Protein AF-A0A962RR66-F1 (afdb_monomer)

Mean predicted aligned error: 7.21 Å

Radius of gyration: 15.94 Å; Cα contacts (8 Å, |Δi|>4): 207; chains: 1; bounding box: 45×24×42 Å

Sequence (126 aa):
MPDRLYFLLGDLLANAAVGAAAGVAAALAVPAGWNMFAAMVLAMVLGMALASTLAFPLMRWFGAMEVMLPTMLGGMLAGMVVGMQAAMAPLAGLTAACEGAAIGLAALAFCSYVDRLLRTPHEALD

Structure (mmCIF, N/CA/C/O backbone):
data_AF-A0A962RR66-F1
#
_entry.id   AF-A0A962RR66-F1
#
loop_
_atom_site.group_PDB
_atom_site.id
_atom_site.type_symbol
_atom_site.label_atom_id
_atom_site.label_alt_id
_atom_site.label_comp_id
_atom_site.label_asym_id
_atom_site.label_entity_id
_atom_site.label_seq_id
_atom_site.pdbx_PDB_ins_code
_atom_site.Cartn_x
_atom_site.Cartn_y
_atom_site.Cartn_z
_atom_site.occupancy
_atom_site.B_iso_or_equiv
_atom_site.auth_seq_id
_atom_site.auth_comp_id
_atom_site.auth_asym_id
_atom_site.auth_atom_id
_atom_site.pdbx_PDB_model_num
ATOM 1 N N . MET A 1 1 ? 15.095 11.340 -23.646 1.00 50.69 1 MET A N 1
ATOM 2 C CA . MET A 1 1 ? 14.579 10.371 -22.653 1.00 50.69 1 MET A CA 1
ATOM 3 C C . MET A 1 1 ? 13.349 10.905 -21.883 1.00 50.69 1 MET A C 1
ATOM 5 O O . MET A 1 1 ? 13.364 10.862 -20.658 1.00 50.69 1 MET A O 1
ATOM 9 N N . PRO A 1 2 ? 12.283 11.413 -22.535 1.00 54.69 2 PRO A N 1
ATOM 10 C CA . PRO A 1 2 ? 11.059 11.828 -21.831 1.00 54.69 2 PRO A CA 1
ATOM 11 C C . PRO A 1 2 ? 10.212 10.637 -21.344 1.00 54.69 2 PRO A C 1
ATOM 13 O O . PRO A 1 2 ? 9.606 10.714 -20.279 1.00 54.69 2 PRO A O 1
ATOM 16 N N . ASP A 1 3 ? 10.252 9.508 -22.055 1.00 65.19 3 ASP A N 1
ATOM 17 C CA . ASP A 1 3 ? 9.400 8.349 -21.754 1.00 65.19 3 ASP A CA 1
ATOM 18 C C . ASP A 1 3 ? 9.764 7.700 -20.413 1.00 65.19 3 ASP A C 1
ATOM 20 O O . ASP A 1 3 ? 8.894 7.343 -19.628 1.00 65.19 3 ASP A O 1
ATOM 24 N N . ARG A 1 4 ? 11.060 7.644 -20.076 1.00 67.88 4 ARG A N 1
ATOM 25 C CA . ARG A 1 4 ? 11.547 7.040 -18.823 1.00 67.88 4 ARG A CA 1
ATOM 26 C C . ARG A 1 4 ? 11.060 7.778 -17.570 1.00 67.88 4 ARG A C 1
ATOM 28 O O . ARG A 1 4 ? 10.779 7.144 -16.560 1.00 67.88 4 ARG A O 1
ATOM 35 N N . LEU A 1 5 ? 10.967 9.109 -17.635 1.00 70.56 5 LEU A N 1
ATOM 36 C CA . LEU A 1 5 ? 10.423 9.926 -16.546 1.00 70.56 5 LEU A CA 1
ATOM 37 C C . LEU A 1 5 ? 8.916 9.718 -16.413 1.00 70.56 5 LEU A C 1
ATOM 39 O O . LEU A 1 5 ? 8.444 9.568 -15.294 1.00 70.56 5 LEU A O 1
ATOM 43 N N . TYR A 1 6 ? 8.187 9.653 -17.530 1.00 75.00 6 TYR A N 1
ATOM 44 C CA . TYR A 1 6 ? 6.752 9.365 -17.532 1.00 75.00 6 TYR A CA 1
ATOM 45 C C . TYR A 1 6 ? 6.438 8.002 -16.894 1.00 75.00 6 TYR A C 1
ATOM 47 O O . TYR A 1 6 ? 5.576 7.930 -16.019 1.00 75.00 6 TYR A O 1
ATOM 55 N N . PHE A 1 7 ? 7.190 6.954 -17.253 1.00 73.75 7 PHE A N 1
ATOM 56 C CA . PHE A 1 7 ? 7.031 5.621 -16.663 1.00 73.75 7 PHE A CA 1
ATOM 57 C C . PHE A 1 7 ? 7.312 5.614 -15.155 1.00 73.75 7 PHE A C 1
ATOM 59 O O . PHE A 1 7 ? 6.485 5.149 -14.376 1.00 73.75 7 PHE A O 1
ATOM 66 N N . LEU A 1 8 ? 8.418 6.230 -14.726 1.00 75.56 8 LEU A N 1
ATOM 67 C CA . LEU A 1 8 ? 8.784 6.292 -13.310 1.00 75.56 8 LEU A CA 1
ATOM 68 C C . LEU A 1 8 ? 7.754 7.057 -12.465 1.00 75.56 8 LEU A C 1
ATOM 70 O O . LEU A 1 8 ? 7.441 6.653 -11.347 1.00 75.56 8 LEU A O 1
ATOM 74 N N . LEU A 1 9 ? 7.235 8.174 -12.983 1.00 80.00 9 LEU A N 1
ATOM 75 C CA . LEU A 1 9 ? 6.258 9.004 -12.274 1.00 80.00 9 LEU A CA 1
ATOM 76 C C . LEU A 1 9 ? 4.927 8.267 -12.110 1.00 80.00 9 LEU A C 1
ATOM 78 O O . LEU A 1 9 ? 4.306 8.342 -11.049 1.00 80.00 9 LEU A O 1
ATOM 82 N N . GLY A 1 10 ? 4.512 7.525 -13.137 1.00 79.31 10 GLY A N 1
ATOM 83 C CA . GLY A 1 10 ? 3.321 6.695 -13.056 1.00 79.31 10 GLY A CA 1
ATOM 84 C C . GLY A 1 10 ? 3.477 5.514 -12.106 1.00 79.31 10 GLY A C 1
ATOM 85 O O . GLY A 1 10 ? 2.558 5.273 -11.332 1.00 79.31 10 GLY A O 1
ATOM 86 N N . ASP A 1 11 ? 4.640 4.864 -12.054 1.00 79.31 11 ASP A N 1
ATOM 87 C CA . ASP A 1 11 ? 4.907 3.805 -11.071 1.00 79.31 11 ASP A CA 1
ATOM 88 C C . ASP A 1 11 ? 4.886 4.323 -9.636 1.00 79.31 11 ASP A C 1
ATOM 90 O O . ASP A 1 11 ? 4.360 3.657 -8.737 1.00 79.31 11 ASP A O 1
ATOM 94 N N . LEU A 1 12 ? 5.415 5.528 -9.416 1.00 84.31 12 LEU A N 1
ATOM 95 C CA . LEU A 1 12 ? 5.395 6.177 -8.111 1.00 84.31 12 LEU A CA 1
ATOM 96 C C . LEU A 1 12 ? 3.956 6.434 -7.649 1.00 84.31 12 LEU A C 1
ATOM 98 O O . LEU A 1 12 ? 3.580 6.081 -6.531 1.00 84.31 12 LEU A O 1
ATOM 102 N N . LEU A 1 13 ? 3.142 7.017 -8.534 1.00 85.50 13 LEU A N 1
ATOM 103 C CA . LEU A 1 13 ? 1.736 7.313 -8.266 1.00 85.50 13 LEU A CA 1
ATOM 104 C C . LEU A 1 13 ? 0.912 6.035 -8.103 1.00 85.50 13 LEU A C 1
ATOM 106 O O . LEU A 1 13 ? 0.079 5.963 -7.204 1.00 85.50 13 LEU A O 1
ATOM 110 N N . ALA A 1 14 ? 1.169 5.016 -8.921 1.00 84.31 14 ALA A N 1
ATOM 111 C CA . ALA A 1 14 ? 0.499 3.727 -8.855 1.00 84.31 14 ALA A CA 1
ATOM 112 C C . ALA A 1 14 ? 0.759 3.022 -7.523 1.00 84.31 14 ALA A C 1
ATOM 114 O O . ALA A 1 14 ? -0.185 2.630 -6.843 1.00 84.31 14 ALA A O 1
ATOM 115 N N . ASN A 1 15 ? 2.024 2.905 -7.112 1.00 86.56 15 ASN A N 1
ATOM 116 C CA . ASN A 1 15 ? 2.384 2.249 -5.856 1.00 86.56 15 ASN A CA 1
ATOM 117 C C . ASN A 1 15 ? 1.871 3.022 -4.639 1.00 86.56 15 ASN A C 1
ATOM 119 O O . ASN A 1 15 ? 1.352 2.412 -3.703 1.00 86.56 15 ASN A O 1
ATOM 123 N N . ALA A 1 16 ? 1.952 4.355 -4.665 1.00 87.25 16 ALA A N 1
ATOM 124 C CA . ALA A 1 16 ? 1.388 5.187 -3.608 1.00 87.25 16 ALA A CA 1
ATOM 125 C C . ALA A 1 16 ? -0.138 5.026 -3.514 1.00 87.25 16 ALA A C 1
ATOM 127 O O . ALA A 1 16 ? -0.667 4.851 -2.419 1.00 87.25 16 ALA A O 1
ATOM 128 N N . ALA A 1 17 ? -0.846 5.036 -4.648 1.00 88.00 17 ALA A N 1
ATOM 129 C CA . ALA A 1 17 ? -2.299 4.893 -4.687 1.00 88.00 17 ALA A CA 1
ATOM 130 C C . ALA A 1 17 ? -2.759 3.496 -4.248 1.00 88.00 17 ALA A C 1
ATOM 132 O O . ALA A 1 17 ? -3.690 3.386 -3.453 1.00 88.00 17 ALA A O 1
ATOM 133 N N . VAL A 1 18 ? -2.094 2.434 -4.717 1.00 88.12 18 VAL A N 1
ATOM 134 C CA . VAL A 1 18 ? -2.379 1.047 -4.312 1.00 88.12 18 VAL A CA 1
ATOM 135 C C . VAL A 1 18 ? -2.135 0.863 -2.818 1.00 88.12 18 VAL A C 1
ATOM 137 O O . VAL A 1 18 ? -2.998 0.332 -2.121 1.00 88.12 18 VAL A O 1
ATOM 140 N N . GLY A 1 19 ? -0.998 1.346 -2.311 1.00 86.88 19 GLY A N 1
ATOM 141 C CA . GLY A 1 19 ? -0.675 1.293 -0.889 1.00 86.88 19 GLY A CA 1
ATOM 142 C C . GLY A 1 19 ? -1.685 2.062 -0.034 1.00 86.88 19 GLY A C 1
ATOM 143 O O . GLY A 1 19 ? -2.190 1.525 0.951 1.00 86.88 19 GLY A O 1
ATOM 144 N N . ALA A 1 20 ? -2.048 3.284 -0.436 1.00 88.50 20 ALA A N 1
ATOM 145 C CA . ALA A 1 20 ? -3.053 4.090 0.255 1.00 88.50 20 ALA A CA 1
ATOM 146 C C . ALA A 1 20 ? -4.427 3.407 0.272 1.00 88.50 20 ALA A C 1
ATOM 148 O O . ALA A 1 20 ? -5.063 3.325 1.322 1.00 88.50 20 ALA A O 1
ATOM 149 N N . ALA A 1 21 ? -4.874 2.885 -0.874 1.00 88.50 21 ALA A N 1
ATOM 150 C CA . ALA A 1 21 ? -6.148 2.185 -0.989 1.00 88.50 21 ALA A CA 1
ATOM 151 C C . ALA A 1 21 ? -6.179 0.920 -0.119 1.00 88.50 21 ALA A C 1
ATOM 153 O O . ALA A 1 21 ? -7.162 0.690 0.584 1.00 88.50 21 ALA A O 1
ATOM 154 N N . ALA A 1 22 ? -5.096 0.135 -0.116 1.00 88.88 22 ALA A N 1
ATOM 155 C CA . ALA A 1 22 ? -4.961 -1.047 0.731 1.00 88.88 22 ALA A CA 1
ATOM 156 C C . ALA A 1 22 ? -4.989 -0.691 2.226 1.00 88.88 22 ALA A C 1
ATOM 158 O O . ALA A 1 22 ? -5.690 -1.348 2.994 1.00 88.88 22 ALA A O 1
ATOM 159 N N . GLY A 1 23 ? -4.294 0.377 2.634 1.00 86.19 23 GLY A N 1
ATOM 160 C CA . GLY A 1 23 ? -4.294 0.861 4.016 1.00 86.19 23 GLY A CA 1
ATOM 161 C C . GLY A 1 23 ? -5.674 1.335 4.479 1.00 86.19 23 GLY A C 1
ATOM 162 O O . GLY A 1 23 ? -6.156 0.918 5.530 1.00 86.19 23 GLY A O 1
ATOM 163 N N . VAL A 1 24 ? -6.363 2.146 3.670 1.00 88.62 24 VAL A N 1
ATOM 164 C CA . VAL A 1 24 ? -7.731 2.601 3.979 1.00 88.62 24 VAL A CA 1
ATOM 165 C C . VAL A 1 24 ? -8.695 1.421 4.066 1.00 88.62 24 VAL A C 1
ATOM 167 O O . VAL A 1 24 ? -9.482 1.341 5.007 1.00 88.62 24 VAL A O 1
ATOM 170 N N . ALA A 1 25 ? -8.624 0.482 3.122 1.00 86.62 25 ALA A N 1
ATOM 171 C CA . ALA A 1 25 ? -9.473 -0.702 3.143 1.00 86.62 25 ALA A CA 1
ATOM 172 C C . ALA A 1 25 ? -9.215 -1.575 4.378 1.00 86.62 25 ALA A C 1
ATOM 174 O O . ALA A 1 25 ? -10.169 -2.044 4.994 1.00 86.62 25 ALA A O 1
ATOM 175 N N . ALA A 1 26 ? -7.952 -1.745 4.779 1.00 86.19 26 ALA A N 1
ATOM 176 C CA . ALA A 1 26 ? -7.591 -2.456 6.001 1.00 86.19 26 ALA A CA 1
ATOM 177 C C . ALA A 1 26 ? -8.142 -1.755 7.254 1.00 86.19 26 ALA A C 1
ATOM 179 O O . ALA A 1 26 ? -8.737 -2.414 8.103 1.00 86.19 26 ALA A O 1
ATOM 180 N N . ALA A 1 27 ? -8.023 -0.426 7.342 1.00 85.88 27 ALA A N 1
ATOM 181 C CA . ALA A 1 27 ? -8.540 0.351 8.470 1.00 85.88 27 ALA A C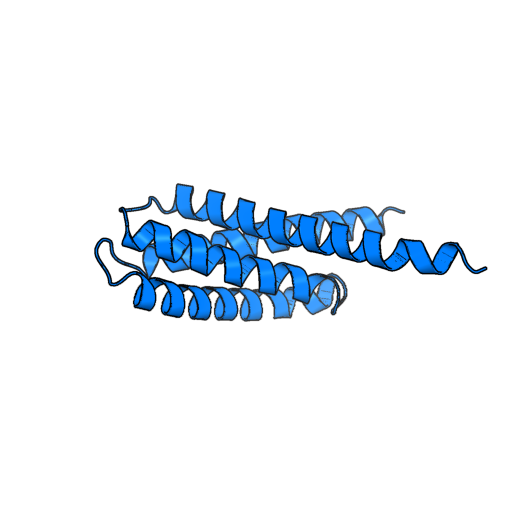A 1
ATOM 182 C C . ALA A 1 27 ? -10.077 0.348 8.563 1.00 85.88 27 ALA A C 1
ATOM 184 O O . ALA A 1 27 ? -10.624 0.381 9.660 1.00 85.88 27 ALA A O 1
ATOM 185 N N . LEU A 1 28 ? -10.785 0.290 7.428 1.00 86.50 28 LEU A N 1
ATOM 186 C CA . LEU A 1 28 ? -12.249 0.185 7.405 1.00 86.50 28 LEU A CA 1
ATOM 187 C C . LEU A 1 28 ? -12.747 -1.235 7.706 1.00 86.50 28 LEU A C 1
ATOM 189 O O . LEU A 1 28 ? -13.829 -1.397 8.266 1.00 86.50 28 LEU A O 1
ATOM 193 N N . ALA A 1 29 ? -11.989 -2.259 7.310 1.00 84.31 29 ALA A N 1
ATOM 194 C CA . ALA A 1 29 ? -12.386 -3.652 7.475 1.00 84.31 29 ALA A CA 1
ATOM 195 C C . ALA A 1 29 ? -12.045 -4.229 8.858 1.00 84.31 29 ALA A C 1
ATOM 197 O O . ALA A 1 29 ? -12.690 -5.186 9.286 1.00 84.31 29 ALA A O 1
ATOM 198 N N . VAL A 1 30 ? -11.039 -3.680 9.547 1.00 84.81 30 VAL A N 1
ATOM 199 C CA . VAL A 1 30 ? -10.559 -4.187 10.838 1.00 84.81 30 VAL A CA 1
ATOM 200 C C . VAL A 1 30 ? -11.019 -3.273 11.983 1.00 84.81 30 VAL A C 1
ATOM 202 O O . VAL A 1 30 ? -10.495 -2.169 12.128 1.00 84.81 30 VAL A O 1
ATOM 205 N N . PRO A 1 31 ? -11.960 -3.718 12.838 1.00 81.25 31 PRO A N 1
ATOM 206 C CA . PRO A 1 31 ? -12.334 -2.975 14.037 1.00 81.25 31 PRO A CA 1
ATOM 207 C C . PRO A 1 31 ? -11.256 -3.065 15.131 1.00 81.25 31 PRO A C 1
ATOM 209 O O . PRO A 1 31 ? -10.548 -4.066 15.256 1.00 81.25 31 PRO A O 1
ATOM 212 N N . ALA A 1 32 ? -11.172 -2.033 15.973 1.00 80.44 32 ALA A N 1
ATOM 213 C CA . ALA A 1 32 ? -10.246 -2.007 17.104 1.00 80.44 32 ALA A CA 1
ATOM 214 C C . ALA A 1 32 ? -10.593 -3.094 18.140 1.00 80.44 32 ALA A C 1
ATOM 216 O O . ALA A 1 32 ? -11.761 -3.293 18.479 1.00 80.44 32 ALA A O 1
ATOM 217 N N . GLY A 1 33 ? -9.576 -3.790 18.658 1.00 78.81 33 GLY A N 1
ATOM 218 C CA . GLY A 1 33 ? -9.737 -4.877 19.632 1.00 78.81 33 GLY A CA 1
ATOM 219 C C . GLY A 1 33 ? -9.992 -6.260 19.023 1.00 78.81 33 GLY A C 1
ATOM 220 O O . GLY A 1 33 ? -10.265 -7.212 19.755 1.00 78.81 33 GLY A O 1
ATOM 221 N N . TRP A 1 34 ? -9.909 -6.399 17.697 1.00 82.25 34 TRP A N 1
ATOM 222 C CA . TRP A 1 34 ? -10.008 -7.697 17.031 1.00 82.25 34 TRP A CA 1
ATOM 223 C C . TRP A 1 34 ? -8.746 -8.549 17.225 1.00 82.25 34 TRP A C 1
ATOM 225 O O . TRP A 1 34 ? -7.673 -8.044 17.557 1.00 82.25 34 TRP A O 1
ATOM 235 N N . ASN A 1 35 ? -8.854 -9.863 16.997 1.00 85.12 35 ASN A N 1
ATOM 236 C CA . ASN A 1 35 ? -7.692 -10.748 17.077 1.00 85.12 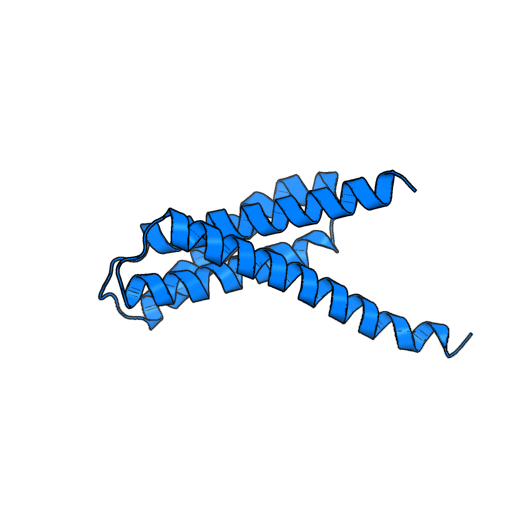35 ASN A CA 1
ATOM 237 C C . ASN A 1 35 ? -6.670 -10.352 16.001 1.00 85.12 35 ASN A C 1
ATOM 239 O O . ASN A 1 35 ? -6.960 -10.432 14.806 1.00 85.12 35 ASN A O 1
ATOM 243 N 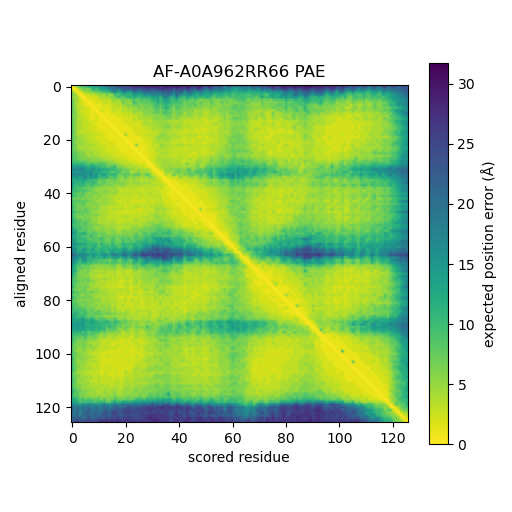N . MET A 1 36 ? -5.468 -9.969 16.437 1.00 82.38 36 MET A N 1
ATOM 244 C CA . MET A 1 36 ? -4.392 -9.472 15.578 1.00 82.38 36 MET A CA 1
ATOM 245 C C . MET A 1 36 ? -4.072 -10.420 14.414 1.00 82.38 36 MET A C 1
ATOM 247 O O . ME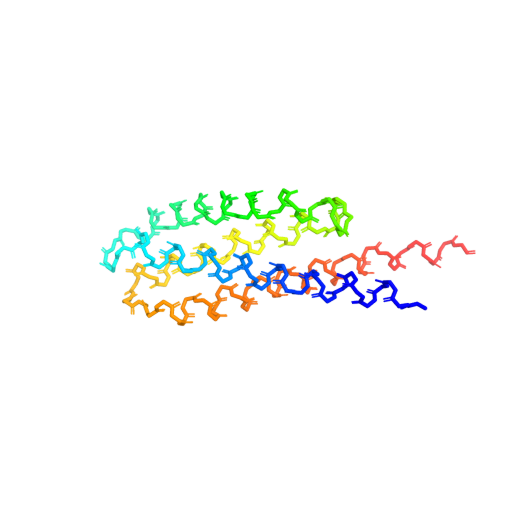T A 1 36 ? -3.847 -9.966 13.295 1.00 82.38 36 MET A O 1
ATOM 251 N N . PHE A 1 37 ? -4.113 -11.736 14.640 1.00 83.19 37 PHE A N 1
ATOM 252 C CA . PHE A 1 37 ? -3.851 -12.721 13.588 1.00 83.19 37 PHE A CA 1
ATOM 253 C C . PHE A 1 37 ? -4.956 -12.750 12.527 1.00 83.19 37 PHE A C 1
ATOM 255 O O . PHE A 1 37 ? -4.665 -12.828 11.336 1.00 83.19 37 PHE A O 1
ATOM 262 N N . ALA A 1 38 ? -6.220 -12.642 12.944 1.00 84.00 38 ALA A N 1
ATOM 263 C CA . ALA A 1 38 ? -7.352 -12.590 12.022 1.00 84.00 38 ALA A CA 1
ATOM 264 C C . 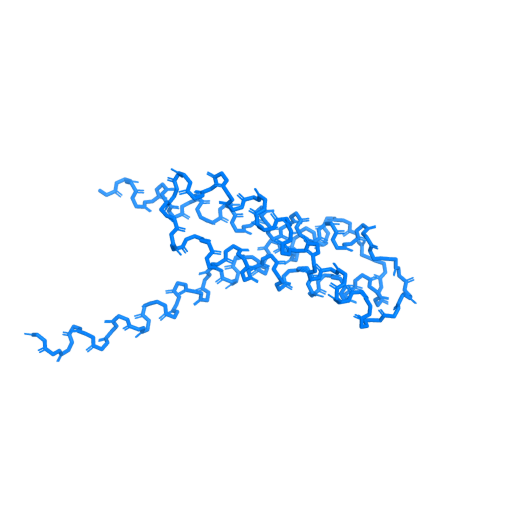ALA A 1 38 ? -7.351 -11.282 11.215 1.00 84.00 38 ALA A C 1
ATOM 266 O O . ALA A 1 38 ? -7.545 -11.311 10.000 1.00 84.00 38 ALA A O 1
ATOM 267 N N . ALA A 1 39 ? -7.053 -10.157 11.874 1.00 84.81 39 ALA A N 1
ATOM 268 C CA . ALA A 1 39 ? -6.885 -8.856 11.233 1.00 84.81 39 ALA A CA 1
ATOM 269 C C . ALA A 1 39 ? -5.775 -8.878 10.174 1.00 84.81 39 ALA A C 1
ATOM 271 O O . ALA A 1 39 ? -5.983 -8.409 9.059 1.00 84.81 39 ALA A O 1
ATOM 272 N N . MET A 1 40 ? -4.627 -9.482 10.490 1.00 85.25 40 MET A N 1
ATOM 273 C CA . MET A 1 40 ? -3.499 -9.597 9.565 1.00 85.25 40 MET A CA 1
ATOM 274 C C . MET A 1 40 ? -3.858 -10.413 8.316 1.00 85.25 40 MET A C 1
ATOM 276 O O . MET A 1 40 ? -3.583 -9.975 7.201 1.00 85.25 40 MET A O 1
ATOM 280 N N . VAL A 1 41 ? -4.498 -11.577 8.481 1.00 87.81 41 VAL A N 1
ATOM 281 C CA . VAL A 1 41 ? -4.899 -12.428 7.345 1.00 87.81 41 VAL A CA 1
ATOM 282 C C . VAL A 1 41 ? -5.949 -11.730 6.483 1.00 87.81 41 VAL A C 1
ATOM 284 O O . VAL A 1 41 ? -5.831 -11.721 5.259 1.00 87.81 41 VAL A O 1
ATOM 287 N N . LEU A 1 42 ? -6.954 -11.107 7.101 1.00 87.81 42 LEU A N 1
ATOM 288 C CA . LEU A 1 42 ? -8.014 -10.417 6.372 1.00 87.81 42 LEU A CA 1
ATOM 289 C C . LEU A 1 42 ? -7.463 -9.209 5.606 1.00 87.81 42 LEU A C 1
ATOM 291 O O . LEU A 1 42 ? -7.744 -9.049 4.418 1.00 87.81 42 LEU A O 1
ATOM 295 N N . ALA A 1 43 ? -6.623 -8.400 6.252 1.00 86.50 43 ALA A N 1
ATOM 296 C CA . ALA A 1 43 ? -6.021 -7.230 5.629 1.00 86.50 43 ALA A CA 1
ATOM 297 C C . ALA A 1 43 ? -5.000 -7.598 4.540 1.00 86.50 43 ALA A C 1
ATOM 299 O O . ALA A 1 43 ? -4.902 -6.894 3.538 1.00 86.50 43 ALA A O 1
ATOM 300 N N . MET A 1 44 ? -4.305 -8.734 4.666 1.00 87.69 44 MET A N 1
ATOM 301 C CA . MET A 1 44 ? -3.473 -9.291 3.596 1.00 87.69 44 MET A CA 1
ATOM 302 C C . MET A 1 44 ? -4.308 -9.666 2.368 1.00 87.69 44 MET A C 1
ATOM 304 O O . MET A 1 44 ? -3.952 -9.299 1.251 1.00 87.69 44 MET A O 1
ATOM 308 N N . VAL A 1 45 ? -5.417 -10.390 2.560 1.00 88.75 45 VAL A N 1
ATOM 309 C CA . VAL A 1 45 ? -6.299 -10.805 1.456 1.00 88.75 45 VAL A CA 1
ATOM 310 C C . VAL A 1 45 ? -6.906 -9.583 0.768 1.00 88.75 45 VAL A C 1
ATOM 312 O O . VAL A 1 45 ? -6.900 -9.516 -0.459 1.00 88.75 45 VAL A O 1
ATOM 315 N N . LEU A 1 46 ? -7.359 -8.589 1.537 1.00 87.88 46 LEU A N 1
ATOM 316 C CA . LEU A 1 46 ? -7.850 -7.323 0.990 1.00 87.88 46 LEU A CA 1
ATOM 317 C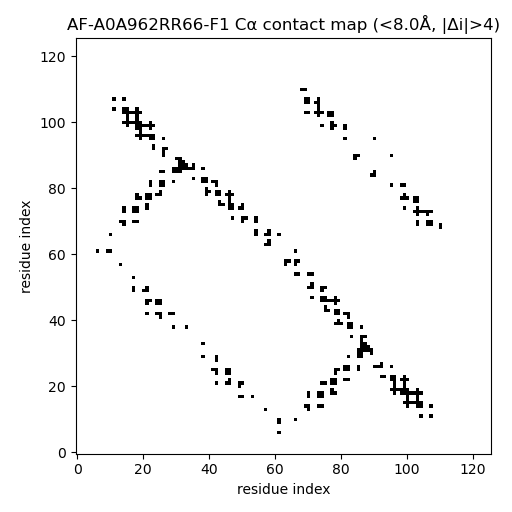 C . LEU A 1 46 ? -6.759 -6.553 0.242 1.00 87.88 46 LEU A C 1
ATOM 319 O O . LEU A 1 46 ? -6.998 -6.089 -0.871 1.00 87.88 46 LEU A O 1
ATOM 323 N N . GLY A 1 47 ? -5.564 -6.449 0.826 1.00 85.56 47 GLY A N 1
ATOM 324 C CA . GLY A 1 47 ? -4.414 -5.782 0.220 1.00 85.56 47 GLY A CA 1
ATOM 325 C C . GLY A 1 47 ? -4.017 -6.421 -1.108 1.00 85.56 47 GLY A C 1
ATOM 326 O O . GLY A 1 47 ? -3.860 -5.716 -2.103 1.00 85.56 47 GLY A O 1
ATOM 327 N N . MET A 1 48 ? -3.953 -7.755 -1.169 1.00 87.00 48 MET A N 1
ATOM 328 C CA . MET A 1 48 ? -3.698 -8.483 -2.415 1.00 87.00 48 MET A CA 1
ATOM 329 C C . MET A 1 48 ? -4.830 -8.341 -3.432 1.00 87.00 48 MET A C 1
ATOM 331 O O . MET A 1 48 ? -4.552 -8.170 -4.618 1.00 87.00 48 MET A O 1
ATOM 335 N N . ALA A 1 49 ? -6.094 -8.409 -3.008 1.00 87.19 49 ALA A N 1
ATOM 336 C CA . ALA A 1 49 ? -7.229 -8.258 -3.913 1.00 87.19 49 ALA A CA 1
ATOM 337 C C . ALA A 1 49 ? -7.229 -6.864 -4.555 1.00 87.19 49 ALA A C 1
ATOM 339 O O . ALA A 1 49 ? -7.324 -6.743 -5.776 1.00 87.19 49 ALA A O 1
ATOM 340 N N . LEU A 1 50 ? -7.034 -5.812 -3.756 1.00 86.94 50 LEU A N 1
ATOM 341 C CA . LEU A 1 50 ? -6.943 -4.438 -4.248 1.00 86.94 50 LEU A CA 1
ATOM 342 C C . LEU A 1 50 ? -5.723 -4.231 -5.139 1.00 86.94 50 LEU A C 1
ATOM 344 O O . LEU A 1 50 ? -5.868 -3.679 -6.229 1.00 86.94 50 LEU A O 1
ATOM 348 N N . ALA A 1 51 ? -4.554 -4.725 -4.728 1.00 84.44 51 ALA A N 1
ATOM 349 C CA . ALA A 1 51 ? -3.345 -4.652 -5.538 1.00 84.44 51 ALA A CA 1
ATOM 350 C C . ALA A 1 51 ? -3.522 -5.365 -6.881 1.00 84.44 51 ALA A C 1
ATOM 352 O O . ALA A 1 51 ? -3.168 -4.802 -7.906 1.00 84.44 51 ALA A O 1
ATOM 353 N N . SER A 1 52 ? -4.148 -6.542 -6.911 1.00 82.12 52 SER A N 1
ATOM 354 C CA . SER A 1 52 ? -4.421 -7.283 -8.151 1.00 82.12 52 SER A CA 1
ATOM 355 C C . SER A 1 52 ? -5.386 -6.536 -9.068 1.00 82.12 52 SER A C 1
ATOM 357 O O . SER A 1 52 ? -5.164 -6.444 -10.276 1.00 82.12 52 SER A O 1
ATOM 359 N N . THR A 1 53 ? -6.447 -5.969 -8.489 1.00 83.62 53 THR A N 1
ATOM 360 C CA . THR A 1 53 ? -7.483 -5.250 -9.242 1.00 83.62 53 THR A CA 1
ATOM 361 C C . THR A 1 53 ? -6.935 -3.951 -9.834 1.00 83.62 53 THR A C 1
ATOM 363 O O . THR A 1 53 ? -7.240 -3.614 -10.975 1.00 83.62 53 THR A O 1
ATOM 366 N N . LEU A 1 54 ? -6.092 -3.240 -9.080 1.00 79.00 54 LEU A N 1
ATOM 367 C CA . LEU A 1 54 ? -5.447 -2.003 -9.517 1.00 79.00 54 LEU A CA 1
ATOM 368 C C . LEU A 1 54 ? -4.253 -2.274 -10.446 1.00 79.00 54 LEU A C 1
ATOM 370 O O . LEU A 1 54 ? -4.059 -1.537 -11.406 1.00 79.00 54 LEU A O 1
ATOM 374 N N . ALA A 1 55 ? -3.493 -3.351 -10.242 1.00 74.50 55 ALA A N 1
ATOM 375 C CA . ALA A 1 55 ? -2.366 -3.710 -11.104 1.00 74.50 55 ALA A CA 1
ATOM 376 C C . ALA A 1 55 ? -2.809 -4.088 -12.529 1.00 74.50 55 ALA A C 1
ATOM 378 O O . ALA A 1 55 ? -2.086 -3.810 -13.483 1.00 74.50 55 ALA A O 1
ATOM 379 N N . PHE A 1 56 ? -3.999 -4.675 -12.704 1.00 73.75 56 PHE A N 1
ATOM 380 C CA . PHE A 1 56 ? -4.522 -5.101 -14.013 1.00 73.75 56 PHE A CA 1
ATOM 381 C C . PHE A 1 56 ? -4.579 -3.990 -15.083 1.00 73.75 56 PHE A C 1
ATOM 383 O O . PHE A 1 56 ? -4.028 -4.184 -16.169 1.00 73.75 56 PHE A O 1
ATOM 390 N N . PRO A 1 57 ? -5.190 -2.815 -14.830 1.00 71.31 57 PRO A N 1
ATOM 391 C CA . PRO A 1 57 ? -5.156 -1.703 -15.781 1.00 71.31 57 PRO A CA 1
ATOM 392 C C . PRO A 1 57 ? -3.757 -1.083 -15.919 1.00 71.31 57 PRO A C 1
ATOM 394 O O . PRO A 1 57 ? -3.381 -0.655 -17.011 1.00 71.31 57 PRO A O 1
ATOM 397 N N . LEU A 1 58 ? -2.969 -1.073 -14.841 1.00 65.81 58 LEU A N 1
ATOM 398 C CA . LEU A 1 58 ? -1.617 -0.507 -14.799 1.00 65.81 58 LEU A CA 1
ATOM 399 C C . LEU A 1 58 ? -0.618 -1.293 -15.669 1.00 65.81 58 LEU A C 1
ATOM 401 O O . LEU A 1 58 ? 0.206 -0.687 -16.359 1.00 65.81 58 LEU A O 1
ATOM 405 N N . MET A 1 59 ? -0.765 -2.620 -15.752 1.00 66.88 59 MET A N 1
ATOM 406 C CA . MET A 1 59 ? 0.030 -3.488 -16.634 1.00 66.88 59 MET A CA 1
ATOM 407 C C . MET A 1 59 ? -0.048 -3.084 -18.113 1.00 66.88 59 MET A C 1
ATOM 409 O O . MET A 1 59 ? 0.931 -3.230 -18.846 1.00 66.88 59 MET A O 1
ATOM 413 N N . ARG A 1 60 ? -1.195 -2.565 -18.573 1.00 64.38 60 ARG A N 1
ATOM 414 C CA . ARG A 1 60 ? -1.397 -2.176 -19.979 1.00 64.38 60 ARG A CA 1
ATOM 415 C C . ARG A 1 60 ? -0.597 -0.929 -20.364 1.00 64.38 60 ARG A C 1
ATOM 417 O O . ARG A 1 60 ? -0.328 -0.755 -21.556 1.00 64.38 60 ARG A O 1
ATOM 424 N N . TRP A 1 61 ? -0.289 -0.067 -19.392 1.00 60.59 61 TRP A N 1
ATOM 425 C CA . TRP A 1 61 ? 0.272 1.269 -19.609 1.00 60.59 61 TRP A CA 1
ATOM 426 C C . TRP A 1 61 ? 1.760 1.367 -19.247 1.00 60.59 61 TRP A C 1
ATOM 428 O O . TRP A 1 61 ? 2.453 2.116 -19.922 1.00 60.59 61 TRP A O 1
ATOM 438 N N . PHE A 1 62 ? 2.264 0.610 -18.259 1.00 58.62 62 PHE A N 1
ATOM 439 C CA . PHE A 1 62 ? 3.607 0.834 -17.683 1.00 58.62 62 PHE A CA 1
ATOM 440 C C . PHE A 1 62 ? 4.646 -0.289 -17.889 1.00 58.62 62 PHE A C 1
ATOM 442 O O . PHE A 1 62 ? 5.787 -0.144 -17.471 1.00 58.62 62 PHE A O 1
ATOM 449 N N . GLY A 1 63 ? 4.311 -1.372 -18.601 1.00 57.94 63 GLY A N 1
ATOM 450 C CA . GLY A 1 63 ? 5.228 -2.502 -18.822 1.00 57.94 63 GLY A CA 1
ATOM 451 C C . GLY A 1 63 ? 4.991 -3.622 -17.806 1.00 57.94 63 GLY A C 1
ATOM 452 O O . GLY A 1 63 ? 5.194 -3.473 -16.606 1.00 57.94 63 GLY A O 1
ATOM 453 N N . ALA A 1 64 ? 4.503 -4.762 -18.295 1.00 56.81 64 ALA A N 1
ATOM 454 C CA . ALA A 1 64 ? 3.695 -5.697 -17.508 1.00 56.81 64 ALA A CA 1
ATOM 455 C C . ALA A 1 64 ? 4.387 -6.388 -16.311 1.00 56.81 64 ALA A C 1
ATOM 457 O O . ALA A 1 64 ? 3.689 -6.812 -15.396 1.00 56.81 64 ALA A O 1
ATOM 458 N N . MET A 1 65 ? 5.719 -6.515 -16.289 1.00 57.78 65 MET A N 1
ATOM 459 C CA . MET A 1 65 ? 6.424 -7.315 -15.268 1.00 57.78 65 MET A CA 1
ATOM 460 C C . MET A 1 65 ? 7.152 -6.489 -14.199 1.00 57.78 65 MET A C 1
ATOM 462 O O . MET A 1 65 ? 7.236 -6.937 -13.058 1.00 57.78 65 MET A O 1
ATOM 466 N N . GLU A 1 66 ? 7.639 -5.287 -14.523 1.00 64.00 66 GLU A N 1
ATOM 467 C CA . GLU A 1 66 ? 8.393 -4.459 -13.563 1.00 64.00 66 GLU A CA 1
ATOM 468 C C . GLU A 1 66 ? 7.476 -3.757 -12.549 1.00 64.00 66 GLU A C 1
ATOM 470 O O . GLU A 1 66 ? 7.888 -3.507 -11.421 1.00 64.00 66 GLU A O 1
ATOM 475 N N . VAL A 1 67 ? 6.207 -3.523 -12.902 1.00 68.12 67 VAL A N 1
ATOM 476 C CA . VAL A 1 67 ? 5.230 -2.815 -12.051 1.00 68.12 67 VAL A CA 1
ATOM 477 C C . VAL A 1 67 ? 4.425 -3.760 -11.165 1.00 68.12 67 VAL A C 1
ATOM 479 O O . VAL A 1 67 ? 4.020 -3.407 -10.055 1.00 68.12 67 VAL A O 1
ATOM 482 N N . MET A 1 68 ? 4.195 -4.988 -11.625 1.00 77.50 68 MET A N 1
ATOM 483 C CA . MET A 1 68 ? 3.338 -5.940 -10.919 1.00 77.50 68 MET A CA 1
ATOM 484 C C . MET A 1 68 ? 3.959 -6.390 -9.592 1.00 77.50 68 MET A C 1
ATOM 486 O O . MET A 1 68 ? 3.272 -6.473 -8.579 1.00 77.50 68 MET A O 1
ATOM 490 N N . LEU A 1 69 ? 5.271 -6.627 -9.581 1.00 81.44 69 LEU A N 1
ATOM 491 C CA . LEU A 1 69 ? 6.020 -7.031 -8.390 1.00 81.44 69 LEU A CA 1
ATOM 492 C C . LEU A 1 69 ? 5.963 -5.986 -7.256 1.00 81.44 69 LEU A C 1
ATOM 494 O O . LEU A 1 69 ? 5.501 -6.337 -6.168 1.00 81.44 69 LEU A O 1
ATOM 498 N N . PRO A 1 70 ? 6.355 -4.713 -7.471 1.00 83.06 70 PRO A N 1
ATOM 499 C CA . PRO A 1 70 ? 6.324 -3.702 -6.418 1.00 83.06 70 PRO A CA 1
ATOM 500 C C . PRO A 1 70 ? 4.903 -3.362 -5.963 1.00 83.06 70 PRO A C 1
ATOM 502 O O . PRO A 1 70 ? 4.689 -3.203 -4.764 1.00 83.06 70 PRO A O 1
ATOM 505 N N . THR A 1 71 ? 3.919 -3.333 -6.870 1.00 83.94 71 THR A N 1
ATOM 506 C CA . THR A 1 71 ? 2.527 -3.014 -6.500 1.00 83.94 71 THR A CA 1
ATOM 507 C C . THR A 1 71 ? 1.879 -4.117 -5.665 1.00 83.94 71 THR A C 1
ATOM 509 O O . THR A 1 71 ? 1.213 -3.822 -4.671 1.00 83.94 71 THR A O 1
ATOM 512 N N . MET A 1 72 ? 2.112 -5.387 -6.010 1.00 86.19 72 MET A N 1
ATOM 513 C CA . MET A 1 72 ? 1.651 -6.540 -5.229 1.00 86.19 72 MET A CA 1
ATOM 514 C C . MET A 1 72 ? 2.327 -6.595 -3.858 1.00 86.19 72 MET A C 1
ATOM 516 O O . MET A 1 72 ? 1.647 -6.731 -2.840 1.00 86.19 72 MET A O 1
ATOM 520 N N . LEU A 1 73 ? 3.657 -6.445 -3.820 1.00 85.62 73 LEU A N 1
ATOM 521 C CA . LEU A 1 73 ? 4.426 -6.453 -2.576 1.00 85.62 73 LEU A CA 1
ATOM 522 C C . LEU A 1 73 ? 3.999 -5.290 -1.666 1.00 85.62 73 LEU A C 1
ATOM 524 O O . LEU A 1 73 ? 3.747 -5.484 -0.479 1.00 85.62 73 LEU A O 1
ATOM 528 N N . GLY A 1 74 ? 3.858 -4.093 -2.239 1.00 86.94 74 GLY A N 1
ATOM 529 C CA . GLY A 1 74 ? 3.423 -2.890 -1.542 1.00 86.94 74 GLY A CA 1
ATOM 530 C C . GLY A 1 74 ? 2.014 -3.018 -0.975 1.00 86.94 74 GLY A C 1
ATOM 531 O O . GLY A 1 74 ? 1.813 -2.734 0.200 1.00 86.94 74 GLY A O 1
ATOM 532 N N . GLY A 1 75 ? 1.049 -3.501 -1.763 1.00 85.31 75 GLY A N 1
ATOM 533 C CA . GLY A 1 75 ? -0.329 -3.696 -1.301 1.00 85.31 75 GLY A CA 1
ATOM 534 C C . GLY A 1 75 ? -0.459 -4.763 -0.211 1.00 85.31 75 GLY A C 1
ATOM 535 O O . GLY A 1 75 ? -1.204 -4.574 0.751 1.00 85.31 75 GLY A O 1
ATOM 536 N N . MET A 1 76 ? 0.306 -5.852 -0.312 1.00 89.69 76 MET A N 1
ATOM 537 C CA . MET A 1 76 ? 0.348 -6.897 0.713 1.00 89.69 76 MET A CA 1
ATOM 538 C C . MET A 1 76 ? 0.919 -6.368 2.036 1.00 89.69 76 MET A C 1
ATOM 540 O O . MET A 1 76 ? 0.291 -6.524 3.085 1.00 89.69 76 MET A O 1
ATOM 544 N N . LEU A 1 77 ? 2.086 -5.718 1.987 1.00 88.12 77 LEU A N 1
ATOM 545 C CA . LEU A 1 77 ? 2.748 -5.175 3.175 1.00 88.12 77 LEU A CA 1
ATOM 546 C C . LEU A 1 77 ? 1.937 -4.036 3.801 1.00 88.12 77 LEU A C 1
ATOM 548 O O . LEU A 1 77 ? 1.776 -4.003 5.020 1.00 88.12 77 LEU A O 1
ATOM 552 N N . ALA A 1 78 ? 1.380 -3.139 2.983 1.00 86.56 78 ALA A N 1
ATOM 553 C CA . ALA A 1 78 ? 0.533 -2.046 3.451 1.00 86.56 78 ALA A CA 1
ATOM 554 C C . ALA A 1 78 ? -0.714 -2.577 4.166 1.00 86.56 78 ALA A C 1
ATOM 556 O O . ALA A 1 78 ? -1.015 -2.138 5.274 1.00 86.56 78 ALA A O 1
ATOM 557 N N . GLY A 1 79 ? -1.399 -3.564 3.574 1.00 85.50 79 GLY A N 1
ATOM 558 C CA . GLY A 1 79 ? -2.560 -4.204 4.188 1.00 85.50 79 GLY A CA 1
ATOM 559 C C . GLY A 1 79 ? -2.218 -4.849 5.530 1.00 85.50 79 GLY A C 1
ATOM 560 O O . GLY A 1 79 ? -2.892 -4.596 6.524 1.00 85.50 79 GLY A O 1
ATOM 561 N N . MET A 1 80 ? -1.132 -5.623 5.60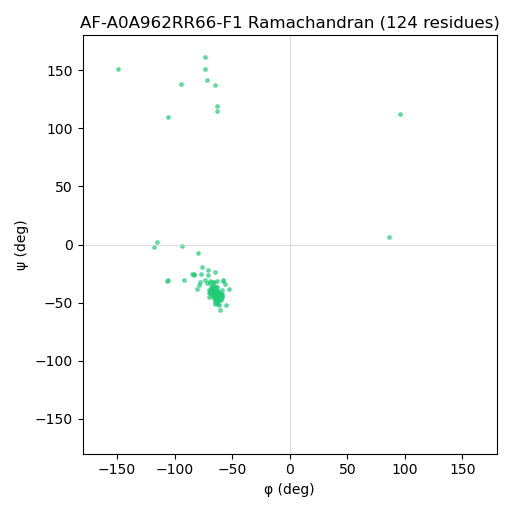0 1.00 89.19 80 MET A N 1
ATOM 562 C CA . MET A 1 80 ? -0.705 -6.274 6.843 1.00 89.19 80 MET A CA 1
ATOM 563 C C . MET A 1 80 ? -0.372 -5.275 7.953 1.00 89.19 80 MET A C 1
ATOM 565 O O . MET A 1 80 ? -0.900 -5.394 9.058 1.00 89.19 80 MET A O 1
ATOM 569 N N . VAL A 1 81 ? 0.484 -4.291 7.667 1.00 86.75 81 VAL A N 1
ATOM 570 C CA . VAL A 1 81 ? 0.946 -3.327 8.676 1.00 86.75 81 VAL A CA 1
ATOM 571 C C . VAL A 1 81 ? -0.221 -2.480 9.171 1.00 86.75 81 VAL A C 1
ATOM 573 O O . VAL A 1 81 ? -0.442 -2.395 10.377 1.00 86.75 81 VAL A O 1
ATOM 576 N N . VAL A 1 82 ? -1.016 -1.909 8.263 1.00 86.25 82 VAL A N 1
ATOM 577 C CA . VAL A 1 82 ? -2.147 -1.052 8.645 1.00 86.25 82 VAL A CA 1
ATOM 578 C C . VAL A 1 82 ? -3.258 -1.863 9.317 1.00 86.25 82 VAL A C 1
ATOM 580 O O . VAL A 1 82 ? -3.842 -1.398 10.291 1.00 86.25 82 VAL A O 1
ATOM 583 N N . GLY A 1 83 ? -3.515 -3.098 8.877 1.00 83.31 83 GLY A N 1
ATOM 584 C CA . GLY A 1 83 ? -4.484 -3.994 9.516 1.00 83.31 83 GLY A CA 1
ATOM 585 C C . GLY A 1 83 ? -4.091 -4.384 10.943 1.00 83.31 83 GLY A C 1
ATOM 586 O O . GLY A 1 83 ? -4.941 -4.430 11.830 1.00 83.31 83 GLY A O 1
ATOM 587 N N . MET A 1 84 ? -2.799 -4.607 11.199 1.00 86.31 84 MET A N 1
ATOM 588 C CA . MET A 1 84 ? -2.295 -4.834 12.556 1.00 86.31 84 MET A CA 1
ATOM 589 C C . MET A 1 84 ? -2.428 -3.585 13.426 1.00 86.31 84 MET A C 1
ATOM 591 O O . MET A 1 84 ? -2.864 -3.687 14.574 1.00 86.31 84 MET A O 1
ATOM 595 N N . GLN A 1 85 ? -2.100 -2.410 12.884 1.00 85.50 85 GLN A N 1
ATOM 596 C CA . GLN A 1 85 ? -2.256 -1.154 13.613 1.00 85.50 85 GLN A CA 1
ATOM 597 C C . GLN A 1 85 ? -3.728 -0.872 13.951 1.00 85.50 85 GLN A C 1
ATOM 599 O O . GLN A 1 85 ? -4.031 -0.546 15.097 1.00 85.50 85 GLN A O 1
ATOM 604 N N . ALA A 1 86 ? -4.645 -1.091 13.002 1.00 84.69 86 ALA A N 1
ATOM 605 C CA . ALA A 1 86 ? -6.085 -0.907 13.191 1.00 84.69 86 ALA A CA 1
ATOM 606 C C . ALA A 1 86 ? -6.681 -1.850 14.254 1.00 84.69 86 ALA A C 1
ATOM 608 O O . ALA A 1 86 ? -7.611 -1.476 14.967 1.00 84.69 86 ALA A O 1
ATOM 609 N N . ALA A 1 87 ? -6.130 -3.061 14.407 1.00 84.00 87 ALA A N 1
ATOM 610 C CA . ALA A 1 87 ? -6.539 -3.988 15.462 1.00 84.00 87 ALA A CA 1
ATOM 611 C C . ALA A 1 87 ? -6.067 -3.545 16.861 1.00 84.00 87 ALA A C 1
ATOM 613 O O . ALA A 1 87 ? -6.768 -3.787 17.845 1.00 84.00 87 ALA A O 1
ATOM 614 N N . MET A 1 88 ? -4.895 -2.904 16.957 1.00 80.94 88 MET A N 1
ATOM 615 C CA . MET A 1 88 ? -4.299 -2.451 18.223 1.00 80.94 88 MET A CA 1
ATOM 616 C C . MET A 1 88 ? -4.889 -1.128 18.721 1.00 80.94 88 MET A C 1
ATOM 618 O O . MET A 1 88 ? -5.077 -0.953 19.924 1.00 80.94 88 MET A O 1
ATOM 622 N N . ALA A 1 89 ? -5.181 -0.198 17.814 1.00 82.50 89 ALA A N 1
ATOM 623 C CA . ALA A 1 89 ? -5.731 1.109 18.141 1.00 82.50 89 ALA A CA 1
ATOM 624 C C . ALA A 1 89 ? -6.638 1.620 17.010 1.00 82.50 89 ALA A C 1
ATOM 626 O O . ALA A 1 89 ? -6.404 1.307 15.843 1.00 82.50 89 ALA A O 1
ATOM 627 N N . PRO A 1 90 ? -7.658 2.440 17.321 1.00 78.75 90 PRO A N 1
ATOM 628 C CA . PRO A 1 90 ? -8.471 3.064 16.288 1.00 78.75 90 PRO A CA 1
ATOM 629 C C . PRO A 1 90 ? -7.604 3.996 15.431 1.00 78.75 90 PRO A C 1
ATOM 631 O O . PRO A 1 90 ? -7.094 5.005 15.920 1.00 78.75 90 PRO A O 1
ATOM 634 N N . LEU A 1 91 ? -7.449 3.662 14.148 1.00 80.94 91 LEU A N 1
ATOM 635 C CA . LEU A 1 91 ? -6.742 4.493 13.176 1.00 80.94 91 LEU A CA 1
ATOM 636 C C . LEU A 1 91 ? -7.709 5.396 12.411 1.00 80.94 91 LEU A C 1
ATOM 638 O O . LEU A 1 91 ? -8.763 4.965 11.945 1.00 80.94 91 LEU A O 1
ATOM 642 N N . ALA A 1 92 ? -7.306 6.649 12.209 1.00 85.19 92 ALA A N 1
ATOM 643 C CA . ALA A 1 92 ? -7.988 7.532 11.278 1.00 85.19 92 ALA A CA 1
ATOM 644 C C . ALA A 1 92 ? -7.708 7.091 9.830 1.00 85.19 92 ALA A C 1
ATOM 646 O O . ALA A 1 92 ? -6.585 6.734 9.476 1.00 85.19 92 ALA A O 1
ATOM 647 N N . GLY A 1 93 ? -8.709 7.179 8.951 1.00 80.38 93 GLY A N 1
ATOM 648 C CA . GLY A 1 93 ? -8.546 6.777 7.547 1.00 80.38 93 GLY A CA 1
ATOM 649 C C . GLY A 1 93 ? -7.427 7.532 6.815 1.00 80.38 93 GLY A C 1
ATOM 650 O O . GLY A 1 93 ? -6.752 6.960 5.965 1.00 80.38 93 GLY A O 1
ATOM 651 N N . LEU A 1 94 ? -7.171 8.794 7.183 1.00 84.62 94 LEU A N 1
ATOM 652 C CA . LEU A 1 94 ? -6.095 9.592 6.588 1.00 84.62 94 LEU A CA 1
ATOM 653 C C . LEU A 1 94 ? -4.699 9.100 7.007 1.00 84.62 94 LEU A C 1
ATOM 655 O O . LEU A 1 94 ? -3.794 9.056 6.179 1.00 84.62 94 LEU A O 1
ATOM 659 N N . THR A 1 95 ? -4.518 8.702 8.273 1.00 86.56 95 THR A N 1
ATOM 660 C CA . THR A 1 95 ? -3.234 8.160 8.750 1.00 86.56 95 THR A CA 1
ATOM 661 C C . THR A 1 95 ? -2.971 6.796 8.124 1.00 86.56 95 THR A C 1
ATOM 663 O O . THR A 1 95 ? -1.876 6.565 7.624 1.00 86.56 95 THR A O 1
ATOM 666 N N . ALA A 1 96 ? -4.005 5.955 8.025 1.00 86.31 96 ALA A N 1
ATOM 667 C CA . ALA A 1 96 ? -3.951 4.676 7.319 1.00 86.31 96 ALA A CA 1
ATOM 668 C C . ALA A 1 96 ? -3.583 4.834 5.830 1.00 86.31 96 ALA A C 1
ATOM 670 O O . ALA A 1 96 ? -2.799 4.049 5.295 1.00 86.31 96 ALA A O 1
ATOM 671 N N . ALA A 1 97 ? -4.105 5.869 5.162 1.00 87.69 97 ALA A N 1
ATOM 672 C CA . ALA A 1 97 ? -3.758 6.183 3.777 1.00 87.69 97 ALA A CA 1
ATOM 673 C C . ALA A 1 97 ? -2.287 6.606 3.631 1.00 87.69 97 ALA A C 1
ATOM 675 O O . ALA A 1 97 ? -1.595 6.113 2.741 1.00 87.69 97 ALA A O 1
ATOM 676 N N . CYS A 1 98 ? -1.801 7.497 4.502 1.00 90.19 98 CYS A N 1
ATOM 677 C CA . CYS A 1 98 ? -0.414 7.965 4.476 1.00 90.19 98 CYS A CA 1
ATOM 678 C C . CYS A 1 98 ? 0.581 6.834 4.760 1.00 90.19 98 CYS A C 1
ATOM 680 O O . CYS A 1 98 ? 1.585 6.715 4.062 1.00 90.19 98 CYS A O 1
ATOM 682 N N . GLU A 1 99 ? 0.296 5.985 5.749 1.00 89.81 99 GLU A N 1
ATOM 683 C CA . GLU A 1 99 ? 1.127 4.820 6.058 1.00 89.81 99 GLU A CA 1
ATOM 684 C C . GLU A 1 99 ? 1.122 3.806 4.917 1.00 89.81 99 GLU A C 1
ATOM 686 O O . GLU A 1 99 ? 2.182 3.358 4.483 1.00 89.81 99 GLU A O 1
ATOM 691 N N . GLY A 1 100 ? -0.057 3.498 4.371 1.00 87.06 100 GLY A N 1
ATOM 692 C CA . GLY A 1 100 ? -0.180 2.615 3.220 1.00 87.06 100 GLY A CA 1
ATOM 693 C C . GLY A 1 100 ? 0.592 3.135 2.004 1.00 87.06 100 GLY A C 1
ATOM 694 O O . GLY A 1 100 ? 1.326 2.377 1.370 1.00 87.06 100 GLY A O 1
ATOM 695 N N . ALA A 1 101 ? 0.499 4.435 1.707 1.00 89.31 101 ALA A N 1
ATOM 696 C CA . ALA A 1 101 ? 1.260 5.070 0.632 1.00 89.31 101 ALA A CA 1
ATOM 697 C C . ALA A 1 101 ? 2.774 4.998 0.876 1.00 89.31 101 ALA A C 1
ATOM 699 O O . ALA A 1 101 ? 3.527 4.667 -0.040 1.00 89.31 101 ALA A O 1
ATOM 700 N N . ALA A 1 102 ? 3.223 5.269 2.105 1.00 91.38 102 ALA A N 1
ATOM 701 C CA . ALA A 1 102 ? 4.633 5.189 2.475 1.00 91.38 102 ALA A CA 1
ATOM 702 C C . ALA A 1 102 ? 5.184 3.767 2.296 1.00 91.38 102 ALA A C 1
ATOM 704 O O . ALA A 1 102 ? 6.274 3.597 1.753 1.00 91.38 102 ALA A O 1
ATOM 705 N N . ILE A 1 103 ? 4.411 2.744 2.676 1.00 91.31 103 ILE A N 1
ATOM 706 C CA . ILE A 1 103 ? 4.790 1.336 2.504 1.00 91.31 103 ILE A CA 1
ATOM 707 C C . ILE A 1 103 ? 4.820 0.949 1.020 1.00 91.31 103 ILE A C 1
ATOM 709 O O . ILE A 1 103 ? 5.766 0.296 0.582 1.00 91.31 103 ILE A O 1
ATOM 713 N N . GLY A 1 104 ? 3.841 1.391 0.225 1.00 86.25 104 GLY A N 1
ATOM 714 C CA . GLY A 1 104 ? 3.830 1.172 -1.225 1.00 86.25 104 GLY A CA 1
ATOM 715 C C . GLY A 1 104 ? 5.048 1.787 -1.922 1.00 86.25 104 GLY A C 1
ATOM 716 O O . GLY A 1 104 ? 5.702 1.138 -2.739 1.00 86.25 104 GLY A O 1
ATOM 717 N N . LEU A 1 105 ? 5.422 3.014 -1.549 1.00 89.44 105 LEU A N 1
ATOM 718 C CA . LEU A 1 105 ? 6.629 3.672 -2.057 1.00 89.44 105 LEU A CA 1
ATOM 719 C C . LEU A 1 105 ? 7.915 2.978 -1.592 1.00 89.44 105 LEU A C 1
ATOM 721 O O . LEU A 1 105 ? 8.849 2.829 -2.380 1.00 89.44 105 LEU A O 1
ATOM 725 N N . ALA A 1 106 ? 7.962 2.523 -0.339 1.00 89.62 106 ALA A N 1
ATOM 726 C CA . ALA A 1 106 ? 9.091 1.763 0.183 1.00 89.62 106 ALA A CA 1
ATOM 727 C C . ALA A 1 106 ? 9.273 0.434 -0.568 1.00 89.62 106 ALA A C 1
ATOM 729 O O . ALA A 1 106 ? 10.401 0.078 -0.904 1.00 89.62 106 ALA A O 1
ATOM 730 N N . ALA A 1 107 ? 8.181 -0.262 -0.899 1.00 88.62 107 ALA A N 1
ATOM 731 C CA . ALA A 1 107 ? 8.213 -1.485 -1.699 1.00 88.62 107 ALA A CA 1
ATOM 732 C C . ALA A 1 107 ? 8.754 -1.237 -3.116 1.00 88.62 107 ALA A C 1
ATOM 734 O O . ALA A 1 107 ? 9.605 -1.993 -3.589 1.00 88.62 107 ALA A O 1
ATOM 735 N N . LEU A 1 108 ? 8.332 -0.147 -3.767 1.00 88.12 108 LEU A N 1
ATOM 736 C CA . LEU A 1 108 ? 8.868 0.267 -5.067 1.00 88.12 108 LEU A CA 1
ATOM 737 C C . LEU A 1 108 ? 10.368 0.583 -4.993 1.00 88.12 108 LEU A C 1
ATOM 739 O O . LEU A 1 108 ? 11.145 0.107 -5.826 1.00 88.12 108 LEU A O 1
ATOM 743 N N . ALA A 1 109 ? 10.786 1.358 -3.990 1.00 87.44 109 ALA A N 1
ATOM 744 C CA . ALA A 1 109 ? 12.189 1.706 -3.778 1.00 87.44 109 ALA A CA 1
ATOM 745 C C . ALA A 1 109 ? 13.047 0.462 -3.510 1.00 87.44 109 ALA A C 1
ATOM 747 O O . ALA A 1 109 ? 14.134 0.330 -4.072 1.00 87.44 109 ALA A O 1
ATOM 748 N N . PHE A 1 110 ? 12.538 -0.474 -2.707 1.00 88.44 110 PHE A N 1
ATOM 749 C CA . PHE A 1 110 ? 13.195 -1.741 -2.415 1.00 88.44 110 PHE A CA 1
ATOM 750 C C . PHE A 1 110 ? 13.364 -2.600 -3.671 1.00 88.44 110 PHE A C 1
ATOM 752 O O . PHE A 1 110 ? 14.479 -3.021 -3.970 1.00 88.44 110 PHE A O 1
ATOM 759 N N . CYS A 1 111 ? 12.298 -2.803 -4.453 1.00 87.31 111 CYS A N 1
ATOM 760 C CA . CYS A 1 111 ? 12.377 -3.565 -5.703 1.00 87.31 111 CYS A CA 1
ATOM 761 C C . CYS A 1 111 ? 13.367 -2.923 -6.684 1.00 87.31 111 CYS A C 1
ATOM 763 O O . CYS A 1 111 ? 14.208 -3.612 -7.254 1.00 87.31 111 CYS A O 1
ATOM 765 N N . SER A 1 112 ? 13.333 -1.592 -6.807 1.00 84.81 112 SER A N 1
ATOM 766 C CA . SER A 1 112 ? 14.266 -0.838 -7.653 1.00 84.81 112 SER A CA 1
ATOM 767 C C . SER A 1 112 ? 15.719 -0.972 -7.191 1.00 84.81 112 SER A C 1
ATOM 769 O O . SER A 1 112 ? 16.637 -1.001 -8.008 1.00 84.81 112 SER A O 1
ATOM 771 N N . TYR A 1 113 ? 15.952 -1.027 -5.880 1.00 87.38 113 TYR A N 1
ATOM 772 C CA . TYR A 1 113 ? 17.282 -1.215 -5.311 1.00 87.38 113 TYR A CA 1
ATOM 773 C C . TYR A 1 113 ? 17.811 -2.632 -5.561 1.00 87.38 113 TYR A C 1
ATOM 775 O O . TYR A 1 113 ? 18.953 -2.788 -5.989 1.00 87.38 113 TYR A O 1
ATOM 783 N N . VAL A 1 114 ? 16.977 -3.654 -5.347 1.00 87.00 114 VAL A N 1
ATOM 784 C CA . VAL A 1 114 ? 17.336 -5.057 -5.597 1.00 87.00 114 VAL A CA 1
ATOM 785 C C . VAL A 1 114 ? 17.620 -5.296 -7.078 1.00 87.00 114 VAL A C 1
ATOM 787 O O . VAL A 1 114 ? 18.626 -5.921 -7.401 1.00 87.00 114 VAL A O 1
ATOM 790 N N . ASP A 1 115 ? 16.798 -4.755 -7.979 1.00 85.56 115 ASP A N 1
ATOM 791 C CA . ASP A 1 115 ? 17.033 -4.851 -9.425 1.00 85.56 115 ASP A CA 1
ATOM 792 C C . ASP A 1 115 ? 18.385 -4.231 -9.818 1.00 85.56 115 ASP A C 1
ATOM 794 O O . ASP A 1 115 ? 19.166 -4.839 -10.549 1.00 85.56 115 ASP A O 1
ATOM 798 N N . ARG A 1 116 ? 18.735 -3.070 -9.247 1.00 84.44 116 ARG A N 1
ATOM 799 C CA . ARG A 1 116 ? 20.061 -2.464 -9.456 1.00 84.44 116 ARG A CA 1
ATOM 800 C C . ARG A 1 116 ? 21.185 -3.346 -8.929 1.00 84.44 116 ARG A C 1
ATOM 802 O O . ARG A 1 116 ? 22.190 -3.501 -9.615 1.00 84.44 116 ARG A O 1
ATOM 809 N N . LEU A 1 117 ? 21.023 -3.934 -7.744 1.00 87.12 117 LEU A N 1
ATOM 810 C CA . LEU A 1 117 ? 22.027 -4.819 -7.158 1.00 87.12 117 LEU A CA 1
ATOM 811 C C . LEU A 1 117 ? 22.263 -6.053 -8.041 1.00 87.12 117 LEU A C 1
ATOM 813 O O . LEU A 1 117 ? 23.409 -6.416 -8.279 1.00 87.12 117 LEU A O 1
ATOM 817 N N . LEU A 1 118 ? 21.200 -6.655 -8.577 1.00 85.12 118 LEU A N 1
ATOM 818 C CA . LEU A 1 118 ? 21.275 -7.848 -9.426 1.00 85.12 118 LEU A CA 1
ATOM 819 C C . LEU A 1 118 ? 21.856 -7.591 -10.822 1.00 85.12 118 LEU A C 1
ATOM 821 O O . LEU A 1 118 ? 22.344 -8.533 -11.440 1.00 85.12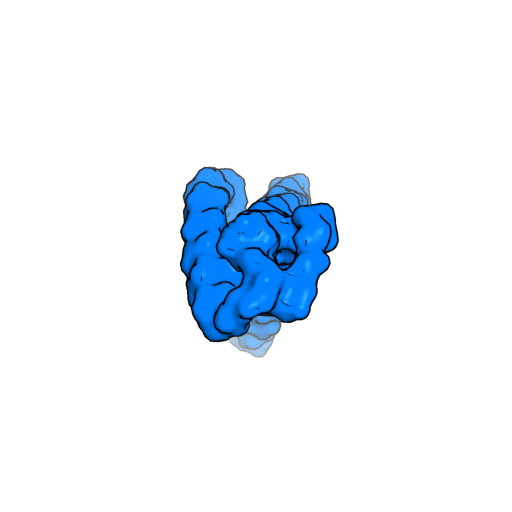 118 LEU A O 1
ATOM 825 N N . ARG A 1 119 ? 21.822 -6.351 -11.325 1.00 79.12 119 ARG A N 1
ATOM 826 C CA . ARG A 1 119 ? 22.403 -5.989 -12.632 1.00 79.12 119 ARG A CA 1
ATOM 827 C C . ARG A 1 119 ? 23.909 -5.705 -12.572 1.00 79.12 119 ARG A C 1
ATOM 829 O O . ARG A 1 119 ? 24.598 -5.942 -13.558 1.00 79.12 119 ARG A O 1
ATOM 836 N N . THR A 1 120 ? 24.443 -5.292 -11.417 1.00 64.19 120 THR A N 1
ATOM 837 C CA . THR A 1 120 ? 25.891 -5.023 -11.244 1.00 64.19 120 THR A CA 1
ATOM 838 C C . THR A 1 120 ? 26.868 -6.183 -11.542 1.00 64.19 120 THR A C 1
ATOM 840 O O . THR A 1 120 ? 27.971 -5.883 -11.990 1.00 64.19 120 THR A O 1
ATOM 843 N N . PRO A 1 121 ? 26.547 -7.483 -11.363 1.00 57.59 121 PRO A N 1
ATOM 844 C CA . PRO A 1 121 ? 27.484 -8.564 -11.669 1.00 57.59 121 PRO A CA 1
ATOM 845 C C . PRO A 1 121 ? 27.643 -8.863 -13.170 1.00 57.59 121 PRO A C 1
ATOM 847 O O . PRO A 1 121 ? 28.637 -9.480 -13.541 1.00 57.59 121 PRO A O 1
ATOM 850 N N . HIS A 1 122 ? 26.702 -8.460 -14.034 1.00 55.09 122 HIS A N 1
ATOM 851 C CA . HIS A 1 122 ? 26.758 -8.782 -15.468 1.00 55.09 122 HIS A CA 1
ATOM 852 C C . HIS A 1 122 ? 27.642 -7.823 -16.281 1.00 55.09 122 HIS A C 1
ATOM 854 O O . HIS A 1 122 ? 28.211 -8.245 -17.276 1.00 55.09 122 HIS A O 1
ATOM 860 N N . GLU A 1 123 ? 27.830 -6.577 -15.836 1.00 54.00 123 GLU A N 1
ATOM 861 C CA . GLU A 1 123 ? 28.714 -5.603 -16.506 1.00 54.00 123 GLU A CA 1
ATOM 862 C C . GLU A 1 123 ? 30.208 -5.806 -16.181 1.00 54.00 123 GLU A C 1
ATOM 864 O O . GLU A 1 123 ? 31.058 -5.139 -16.758 1.00 54.00 123 GLU A O 1
ATOM 869 N N . ALA A 1 124 ? 30.551 -6.705 -15.250 1.00 55.19 124 ALA A N 1
ATOM 870 C CA . ALA A 1 124 ? 31.936 -6.970 -14.843 1.00 55.19 124 ALA A CA 1
ATOM 871 C C . ALA A 1 124 ? 32.605 -8.136 -15.606 1.00 55.19 124 ALA A C 1
ATOM 873 O O . ALA A 1 124 ? 33.761 -8.456 -15.325 1.00 55.19 124 ALA A O 1
ATOM 874 N N . LEU A 1 125 ? 31.879 -8.799 -16.515 1.00 56.53 125 LEU A N 1
ATOM 875 C CA . LEU A 1 125 ? 32.325 -9.987 -17.261 1.00 56.53 125 LEU A CA 1
ATOM 876 C C . LEU A 1 125 ? 32.387 -9.788 -18.789 1.00 56.53 125 LEU A C 1
ATOM 878 O O . LEU A 1 125 ? 32.837 -10.710 -19.471 1.00 56.53 125 LEU A O 1
ATOM 882 N N . ASP A 1 126 ? 31.996 -8.613 -19.291 1.00 45.94 126 ASP A N 1
ATOM 883 C CA . ASP A 1 126 ? 32.141 -8.177 -20.692 1.00 45.94 126 ASP A CA 1
ATOM 884 C C . ASP A 1 126 ? 33.218 -7.080 -20.809 1.00 45.94 126 ASP A C 1
ATOM 886 O O . ASP A 1 126 ? 33.915 -7.038 -21.852 1.00 45.94 126 ASP A O 1
#

Nearest PDB structures (foldseek):
  2im8-assembly2_B  TM=4.051E-01  e=7.863E+00  Bacillus subtilis

pLDDT: mean 80.49, std 10.45, range [45.94, 91.38]

Solvent-accessible surface area (backbone atoms only — not comparable to full-atom values): 5863 Å² total; per-residue (Å²): 123,69,64,63,55,55,46,52,52,50,51,51,52,49,18,25,49,39,1,16,51,14,2,31,50,11,40,74,71,26,58,60,74,46,60,52,70,60,28,26,53,52,11,27,53,50,2,38,51,49,16,5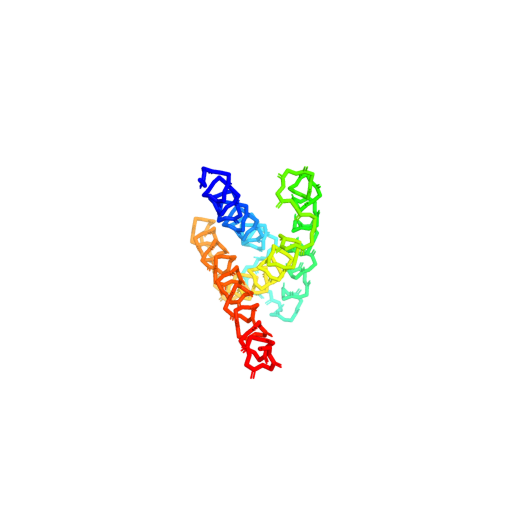2,63,56,39,58,68,47,35,80,76,65,48,60,68,78,52,45,56,25,31,38,52,4,3,27,51,10,0,29,53,31,4,37,47,10,14,76,41,86,60,54,59,68,58,27,23,53,52,4,18,52,38,4,43,48,30,39,51,49,50,55,49,50,53,54,59,68,52,60,70,64,73,77,79,117

Secondary structure (DSSP, 8-state):
-HHHHHHHHHHHHHHHHHHHHHHHHHHHHS-TTS-HHHHHHHHHHHHHHHHHHHHHHHHHHH-TTTTHHHHHHHHHHHHHHHHHHHHHS---HHHHHHHHHHHHHHHHHHHHHHHHHHHTTTTT--

Foldseek 3Di:
DVVVVVLVVLLLVLLLQLLLVLLLVLLVVAAAQDDLVVLQVVSLVSLQVSLVVSLVVVCVPRPNPLSSQLSNQLSNVLSNVSSNVSHHDNDDSVVSSNSRSVSSNVSNVVSVVVVVVVVVVVVVPD